Protein AF-A0A9E5GLR8-F1 (afdb_monomer_lite)

Foldseek 3Di:
DDPDPPPDDPLLVVLLVLCVVQPQRQQVDAEEAQDPVSQVVNVVSNVVNDPDDHDHYHYYYPVRVVCVVVVDDDDDLVRLLVVLLVLCVVQHPHDDPVVCVVCSSVLSVVLVVCVVVVHDPVVVLVVVLVVLVVVCPPDPDDDPVSVVVSVVSVSSVSSSVD

pLDDT: mean 87.36, std 9.44, range [42.91, 97.38]

Sequence (162 aa):
MESNEASVPFLRRVARDLTRQHQGQLHRLGIILPSRRAERSLRHAFSLEADGPVMSPGIWSIESVMMGFAGRRPVSPVEQLLALYHVHQTETDAEALEDFLKWGPTLLRDFGEIDRHGVDAQALYRELKEVETLAEWGLDLPTDLMQRRLNLWLKMPRLYQG

Structure (mmCIF, N/CA/C/O backbone):
data_AF-A0A9E5GLR8-F1
#
_entry.id   AF-A0A9E5GLR8-F1
#
loop_
_atom_site.group_PDB
_atom_site.id
_atom_site.type_symbol
_atom_site.label_atom_id
_atom_site.label_alt_id
_atom_site.label_comp_id
_atom_site.label_asym_id
_atom_site.label_entity_id
_atom_site.label_seq_id
_atom_site.pdbx_PDB_ins_code
_atom_site.Cartn_x
_atom_site.Cartn_y
_atom_site.Cartn_z
_atom_site.occupancy
_atom_site.B_iso_or_equiv
_atom_site.auth_seq_id
_atom_site.auth_comp_id
_atom_site.auth_asym_id
_atom_site.auth_atom_id
_atom_site.pdbx_PDB_model_num
ATOM 1 N N . MET A 1 1 ? -17.017 31.385 28.701 1.00 42.91 1 MET A N 1
ATOM 2 C CA . MET A 1 1 ? -16.299 30.177 29.170 1.00 42.91 1 MET A CA 1
ATOM 3 C C . MET A 1 1 ? -15.877 29.369 27.943 1.00 42.91 1 MET A C 1
ATOM 5 O O . MET A 1 1 ? -16.206 28.200 27.812 1.00 42.91 1 MET A O 1
ATOM 9 N N . GLU A 1 2 ? -15.200 30.038 27.008 1.00 45.28 2 GLU A N 1
ATOM 10 C CA . GLU A 1 2 ? -14.737 29.477 25.737 1.00 45.28 2 GLU A CA 1
ATOM 11 C C . GLU A 1 2 ? -13.249 29.188 25.894 1.00 45.28 2 GLU A C 1
ATOM 13 O O . GLU A 1 2 ? -12.396 30.013 25.579 1.00 45.28 2 GLU A O 1
ATOM 18 N N . SER A 1 3 ? -12.934 28.045 26.490 1.00 46.03 3 SER A N 1
ATOM 19 C CA . SER A 1 3 ? -11.549 27.653 26.722 1.00 46.03 3 SER A CA 1
ATOM 20 C C . SER A 1 3 ? -11.249 26.376 25.943 1.00 46.03 3 SER A C 1
ATOM 22 O O . SER A 1 3 ? -11.613 25.281 26.359 1.00 46.03 3 SER A O 1
ATOM 24 N N . ASN A 1 4 ? -10.507 26.546 24.845 1.00 55.84 4 ASN A N 1
ATOM 25 C CA . ASN A 1 4 ? -9.566 25.571 24.286 1.00 55.84 4 ASN A CA 1
ATOM 26 C C . ASN A 1 4 ? -10.102 24.368 23.472 1.00 55.84 4 ASN A C 1
ATOM 28 O O . ASN A 1 4 ? -9.601 23.251 23.604 1.00 55.84 4 ASN A O 1
ATOM 32 N N . GLU A 1 5 ? -11.058 24.571 22.563 1.00 57.94 5 GLU A N 1
ATOM 33 C CA . GLU A 1 5 ? -11.484 23.504 21.634 1.00 57.94 5 GLU A CA 1
ATOM 34 C C . GLU A 1 5 ? -10.466 23.247 20.495 1.00 57.94 5 GLU A C 1
ATOM 36 O O . GLU A 1 5 ? -10.328 22.121 20.009 1.00 57.94 5 GLU A O 1
ATOM 41 N N . ALA A 1 6 ? -9.664 24.258 20.134 1.00 61.72 6 ALA A N 1
ATOM 42 C CA . ALA A 1 6 ? -8.660 24.184 19.065 1.00 61.72 6 ALA A CA 1
ATOM 43 C C . ALA A 1 6 ? -7.438 23.292 19.389 1.00 61.72 6 ALA A C 1
ATOM 45 O O . ALA A 1 6 ? -6.757 22.838 18.472 1.00 61.72 6 ALA A O 1
ATOM 46 N N . SER A 1 7 ? -7.164 22.998 20.668 1.00 82.38 7 SER A N 1
ATOM 47 C CA . SER A 1 7 ? -6.016 22.173 21.093 1.00 82.38 7 SER A CA 1
ATOM 48 C C . SER A 1 7 ? -6.320 20.670 21.165 1.00 82.38 7 SER A C 1
ATOM 50 O O . SER A 1 7 ? -5.399 19.853 21.218 1.00 82.38 7 SER A O 1
ATOM 52 N N . VAL A 1 8 ? -7.595 20.270 21.150 1.00 84.75 8 VAL A N 1
ATOM 53 C CA . VAL A 1 8 ? -7.977 18.854 21.252 1.00 84.75 8 VAL A CA 1
ATOM 54 C C . VAL A 1 8 ? -7.736 18.157 19.907 1.00 84.75 8 VAL A C 1
ATOM 56 O O . VAL A 1 8 ? -8.298 18.604 18.909 1.00 84.75 8 VAL A O 1
ATOM 59 N N . PRO A 1 9 ? -6.969 17.050 19.831 1.00 93.06 9 PRO A N 1
ATOM 60 C CA . PRO A 1 9 ? -6.750 16.326 18.577 1.00 93.06 9 PRO A CA 1
ATOM 61 C C . PRO A 1 9 ? -8.061 15.896 17.907 1.00 93.06 9 PRO A C 1
ATOM 63 O O . PRO A 1 9 ? -8.994 15.471 18.587 1.00 93.06 9 PRO A O 1
ATOM 66 N N . PHE A 1 10 ? -8.118 15.935 16.570 1.00 94.19 10 PHE A N 1
ATOM 67 C CA . PHE A 1 10 ? -9.330 15.627 15.795 1.00 94.19 10 PHE A CA 1
ATOM 68 C C . PHE A 1 10 ? -9.997 14.306 16.207 1.00 94.19 10 PHE A C 1
ATOM 70 O O . PHE A 1 10 ? -11.178 14.295 16.538 1.00 94.19 10 PHE A O 1
ATOM 77 N N . LEU A 1 11 ? -9.234 13.209 16.274 1.00 95.50 11 LEU A N 1
ATOM 78 C CA . LEU A 1 11 ? -9.777 11.893 16.637 1.00 95.50 11 LEU A CA 1
ATOM 79 C C . LEU A 1 11 ? -10.313 11.837 18.073 1.00 95.50 11 LEU A C 1
ATOM 81 O O . LEU A 1 11 ? -11.195 11.035 18.360 1.00 95.50 11 LEU A O 1
ATOM 85 N N . ARG A 1 12 ? -9.829 12.706 18.967 1.00 95.12 12 ARG A N 1
ATOM 86 C CA . ARG A 1 12 ? -10.380 12.840 20.318 1.00 95.12 12 ARG A CA 1
ATOM 87 C C . ARG A 1 12 ? -11.716 13.573 20.322 1.00 95.12 12 ARG A C 1
ATOM 89 O O . ARG A 1 12 ? -12.614 13.152 21.041 1.00 95.12 12 ARG A O 1
ATOM 96 N N . ARG A 1 13 ? -11.875 14.596 19.477 1.00 95.56 13 ARG A N 1
ATOM 97 C CA . ARG A 1 13 ? -13.179 15.249 19.269 1.00 95.56 13 ARG A CA 1
ATOM 98 C C . ARG A 1 13 ? -14.197 14.266 18.687 1.00 95.56 13 ARG A C 1
ATOM 100 O O . ARG A 1 13 ? -15.262 14.101 19.261 1.00 95.56 13 ARG A O 1
ATOM 107 N N . VAL A 1 14 ? -13.812 13.512 17.653 1.00 94.88 14 VAL A N 1
ATOM 108 C CA . VAL A 1 14 ? -14.663 12.462 17.062 1.00 94.88 14 VAL A CA 1
ATOM 109 C C . VAL A 1 14 ? -15.076 11.416 18.101 1.00 94.88 14 VAL A C 1
ATOM 111 O O . VAL A 1 14 ? -16.252 11.075 18.187 1.00 94.88 14 VAL A O 1
ATOM 114 N N . ALA A 1 15 ? -14.137 10.920 18.915 1.00 94.56 15 ALA A N 1
ATOM 115 C CA . ALA A 1 15 ? -14.458 9.958 19.967 1.00 94.56 15 ALA A CA 1
ATOM 116 C C . ALA A 1 15 ? -15.453 10.531 20.988 1.00 94.56 15 ALA A C 1
ATOM 118 O O . ALA A 1 15 ? -16.430 9.865 21.318 1.00 94.56 15 ALA A O 1
ATOM 119 N N . ARG A 1 16 ? -15.244 11.773 21.443 1.00 93.69 16 ARG A N 1
ATOM 120 C CA . ARG A 1 16 ? -16.155 12.468 22.364 1.00 93.69 16 ARG A CA 1
ATOM 121 C C . ARG A 1 16 ? -17.564 12.586 21.791 1.00 93.69 16 ARG A C 1
ATOM 123 O O . ARG A 1 16 ? -18.530 12.264 22.482 1.00 93.69 16 ARG A O 1
ATOM 130 N N . ASP A 1 17 ? -17.675 13.037 20.547 1.00 94.19 17 ASP A N 1
ATOM 131 C CA . ASP A 1 17 ? -18.965 13.249 19.893 1.00 94.19 17 ASP A CA 1
ATOM 132 C C . ASP A 1 17 ? -19.715 11.925 19.723 1.00 94.19 17 ASP A C 1
ATOM 134 O O . ASP A 1 17 ? -20.887 11.830 20.086 1.00 94.19 17 ASP A O 1
ATOM 138 N N . LEU A 1 18 ? -19.024 10.868 19.286 1.00 93.81 18 LEU A N 1
ATOM 139 C CA . LEU A 1 18 ? -19.617 9.538 19.135 1.00 93.81 18 LEU A CA 1
ATOM 140 C C . LEU A 1 18 ? -20.017 8.916 20.479 1.00 93.81 18 LEU A C 1
ATOM 142 O O . LEU A 1 18 ? -21.090 8.322 20.573 1.00 93.81 18 LEU A O 1
ATOM 146 N N . THR A 1 19 ? -19.213 9.079 21.535 1.00 91.31 19 THR A N 1
ATOM 147 C CA . THR A 1 19 ? -19.570 8.611 22.886 1.00 91.31 19 THR A CA 1
ATOM 148 C C . THR A 1 19 ? -20.830 9.308 23.403 1.00 91.31 19 THR A C 1
ATOM 150 O O . THR A 1 19 ? -21.690 8.659 23.998 1.00 91.31 19 THR A O 1
ATOM 153 N N . ARG A 1 20 ? -20.981 10.613 23.140 1.00 90.75 20 ARG A N 1
ATOM 154 C CA . ARG A 1 20 ? -22.172 11.385 23.527 1.00 90.75 20 ARG A CA 1
ATOM 155 C C . ARG A 1 20 ? -23.408 11.022 22.707 1.00 90.75 20 ARG A C 1
ATOM 157 O O . ARG A 1 20 ? -24.491 10.935 23.274 1.00 90.75 20 ARG A O 1
ATOM 164 N N . GLN A 1 21 ? -23.261 10.809 21.402 1.00 92.06 21 GLN A N 1
ATOM 165 C CA . GLN A 1 21 ? -24.376 10.466 20.511 1.00 92.06 21 GLN A CA 1
ATOM 166 C C . GLN A 1 21 ? -24.869 9.025 20.707 1.00 92.06 21 GLN A C 1
ATOM 168 O O . GLN A 1 21 ? -26.059 8.758 20.563 1.00 92.06 21 GLN A O 1
ATOM 173 N N . HIS A 1 22 ? -23.973 8.098 21.059 1.00 88.75 22 HIS A N 1
ATOM 174 C CA . HIS A 1 22 ? -24.258 6.661 21.133 1.00 88.75 22 HIS A CA 1
ATOM 175 C C . HIS A 1 22 ? -24.043 6.083 22.539 1.00 88.75 22 HIS A C 1
ATOM 177 O O . HIS A 1 22 ? -23.487 4.990 22.692 1.00 88.75 22 HIS A O 1
ATOM 183 N N . GLN A 1 23 ? -24.486 6.804 23.574 1.00 82.44 23 GLN A N 1
ATOM 184 C CA . GLN A 1 23 ? -24.366 6.390 24.978 1.00 82.44 23 GLN A CA 1
ATOM 185 C C . GLN A 1 23 ? -24.841 4.940 25.187 1.00 82.44 23 GLN A C 1
ATOM 187 O O . GLN A 1 23 ? -25.974 4.579 24.872 1.00 82.44 23 GLN A O 1
ATOM 192 N N . GLY A 1 24 ? -23.945 4.082 25.686 1.00 81.38 24 GLY A N 1
ATOM 193 C CA . GLY A 1 24 ? -24.214 2.656 25.925 1.00 81.38 24 GLY A CA 1
ATOM 194 C C . GLY A 1 24 ? -24.301 1.767 24.671 1.00 81.38 24 GLY A C 1
ATOM 195 O O . GLY A 1 24 ? -24.418 0.549 24.797 1.00 81.38 24 GLY A O 1
ATOM 196 N N . GLN A 1 25 ? -24.205 2.328 23.461 1.00 89.75 25 GLN A N 1
ATOM 197 C CA . GLN A 1 25 ? -24.379 1.607 22.190 1.00 89.75 25 GLN A CA 1
ATOM 198 C C . GLN A 1 25 ? -23.186 1.730 21.232 1.00 89.75 25 GLN A C 1
ATOM 200 O O . GLN A 1 25 ? -23.299 1.360 20.065 1.00 89.75 25 GLN A O 1
ATOM 205 N N . LEU A 1 26 ? -22.024 2.182 21.715 1.00 91.44 26 LEU A N 1
ATOM 206 C CA . LEU A 1 26 ? -20.796 2.296 20.916 1.00 91.44 26 LEU A CA 1
ATOM 207 C C . LEU A 1 26 ? -20.430 1.002 20.168 1.00 91.44 26 LEU A C 1
ATOM 209 O O . LEU A 1 26 ? -20.015 1.061 19.017 1.00 91.44 26 LEU A O 1
ATOM 213 N N . HIS A 1 27 ? -20.668 -0.165 20.768 1.00 92.12 27 HIS A N 1
ATOM 214 C CA . HIS A 1 27 ? -20.436 -1.479 20.154 1.00 92.12 27 HIS A CA 1
ATOM 215 C C . HIS A 1 27 ? -21.215 -1.738 18.852 1.00 92.12 27 HIS A C 1
ATOM 217 O O . HIS A 1 27 ? -20.888 -2.673 18.126 1.00 92.12 27 HIS A O 1
ATOM 223 N N . ARG A 1 28 ? -22.249 -0.940 18.549 1.00 93.56 28 ARG A N 1
ATOM 224 C CA . ARG A 1 28 ? -23.026 -1.036 17.302 1.00 93.56 28 ARG A CA 1
ATOM 225 C C . ARG A 1 28 ? -22.405 -0.257 16.145 1.00 93.56 28 ARG A C 1
ATOM 227 O O . ARG A 1 28 ? -22.909 -0.335 15.029 1.00 93.56 28 ARG A O 1
ATOM 234 N N . LEU A 1 29 ? -21.341 0.504 16.398 1.00 95.06 29 LEU A N 1
ATOM 235 C CA . LEU A 1 29 ? -20.654 1.283 15.378 1.00 95.06 29 LEU A CA 1
ATOM 236 C C . LEU A 1 29 ? -19.502 0.484 14.768 1.00 95.06 29 LEU A C 1
ATOM 238 O O . LEU A 1 29 ? -18.712 -0.139 15.480 1.00 95.06 29 LEU A O 1
ATOM 242 N N . GLY A 1 30 ? -19.386 0.575 13.445 1.00 95.62 30 GLY A N 1
ATOM 243 C CA . GLY A 1 30 ? -18.206 0.170 12.693 1.00 95.62 30 GLY A CA 1
ATOM 244 C C . GLY A 1 30 ? -17.515 1.398 12.109 1.00 95.62 30 GLY A C 1
ATOM 245 O O . GLY A 1 30 ? -18.145 2.187 11.411 1.00 95.62 30 GLY A O 1
ATOM 246 N N . ILE A 1 31 ? -16.229 1.570 12.401 1.00 96.81 31 ILE A N 1
ATOM 247 C CA . ILE A 1 31 ? -15.434 2.727 11.985 1.00 96.81 31 ILE A CA 1
ATOM 248 C C . ILE A 1 31 ? -14.238 2.233 11.175 1.00 96.81 31 ILE A C 1
ATOM 250 O O . ILE A 1 31 ? -13.427 1.443 11.660 1.00 96.81 31 ILE A O 1
ATOM 254 N N . ILE A 1 32 ? -14.108 2.731 9.947 1.00 97.38 32 ILE A N 1
ATOM 255 C CA . ILE A 1 32 ? -12.984 2.425 9.059 1.00 97.38 32 ILE A CA 1
ATOM 256 C C . ILE A 1 32 ? -12.091 3.659 8.950 1.00 97.38 32 ILE A C 1
ATOM 258 O O . ILE A 1 32 ? -12.571 4.772 8.741 1.00 97.38 32 ILE A O 1
ATOM 262 N N . LEU A 1 33 ? -10.783 3.464 9.106 1.00 97.00 33 LEU A N 1
ATOM 263 C CA . LEU A 1 33 ? -9.780 4.527 9.104 1.00 97.00 33 LEU A CA 1
ATOM 264 C C . LEU A 1 33 ? -8.688 4.268 8.060 1.00 97.00 33 LEU A C 1
ATOM 266 O O . LEU A 1 33 ? -8.399 3.118 7.736 1.00 97.00 33 LEU A O 1
ATOM 270 N N . PRO A 1 34 ? -8.002 5.312 7.568 1.00 94.88 34 PRO A N 1
ATOM 271 C CA . PRO A 1 34 ? -7.015 5.159 6.498 1.00 94.88 34 PRO A CA 1
ATOM 272 C C . PRO A 1 34 ? -5.750 4.399 6.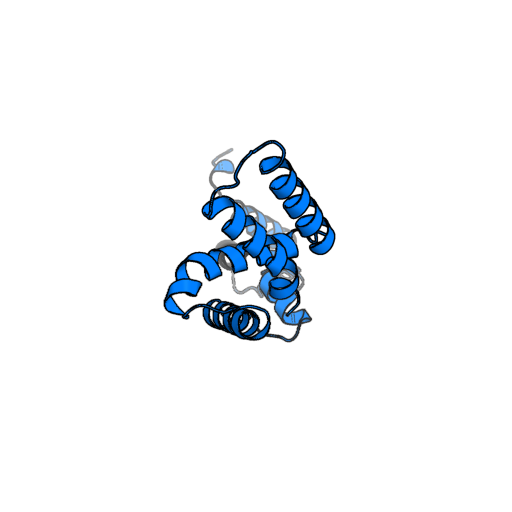926 1.00 94.88 34 PRO A C 1
ATOM 274 O O . PRO A 1 34 ? -5.006 3.922 6.079 1.00 94.88 34 PRO A O 1
ATOM 277 N N . SER A 1 35 ? -5.464 4.280 8.229 1.00 95.19 35 SER A N 1
ATOM 278 C CA . SER A 1 35 ? -4.251 3.607 8.708 1.00 95.19 35 SER A CA 1
ATOM 279 C C . SER A 1 35 ? -4.419 2.952 10.077 1.00 95.19 35 SER A C 1
ATOM 281 O O . SER A 1 35 ? -5.223 3.387 10.904 1.00 95.19 35 SER A O 1
ATOM 283 N N . ARG A 1 36 ? -3.559 1.967 10.371 1.00 93.56 36 ARG A N 1
ATOM 284 C CA . ARG A 1 36 ? -3.458 1.342 11.705 1.00 93.56 36 ARG A CA 1
ATOM 285 C C . ARG A 1 36 ? -3.023 2.331 12.794 1.00 93.56 36 ARG A C 1
ATOM 287 O O . ARG A 1 36 ? -3.286 2.130 13.978 1.00 93.56 36 ARG A O 1
ATOM 294 N N . ARG A 1 37 ? -2.316 3.410 12.426 1.00 95.25 37 ARG A N 1
ATOM 295 C CA . ARG A 1 37 ? -1.946 4.478 13.371 1.00 95.25 37 ARG A CA 1
ATOM 296 C C . ARG A 1 37 ? -3.177 5.285 13.776 1.00 95.25 37 ARG A C 1
ATOM 298 O O . ARG A 1 37 ? -3.355 5.529 14.966 1.00 95.25 37 ARG A O 1
ATOM 305 N N . ALA A 1 38 ? -4.021 5.654 12.812 1.00 96.19 38 ALA A N 1
ATOM 306 C CA . ALA A 1 38 ? -5.281 6.334 13.090 1.00 96.19 38 ALA A CA 1
ATOM 307 C C . ALA A 1 38 ? -6.209 5.448 13.934 1.00 96.19 38 ALA A C 1
ATOM 309 O O . ALA A 1 38 ? -6.767 5.932 14.912 1.00 96.19 38 ALA A O 1
ATOM 310 N N . GLU A 1 39 ? -6.293 4.149 13.627 1.00 96.38 39 GLU A N 1
ATOM 311 C CA . GLU A 1 39 ? -7.028 3.176 14.447 1.00 96.38 39 GLU A CA 1
ATOM 312 C C . GLU A 1 39 ? -6.568 3.190 15.907 1.00 96.38 39 GLU A C 1
ATOM 314 O O . GLU A 1 39 ? -7.382 3.414 16.803 1.00 96.38 39 GLU A O 1
ATOM 319 N N . ARG A 1 40 ? -5.266 3.002 16.164 1.00 95.25 40 ARG A N 1
ATOM 320 C CA . ARG A 1 40 ? -4.722 3.030 17.533 1.00 95.25 40 ARG A CA 1
ATOM 321 C C . ARG A 1 40 ? -5.004 4.358 18.230 1.00 95.25 40 ARG A C 1
ATOM 323 O O . ARG A 1 40 ? -5.378 4.368 19.399 1.00 95.25 40 ARG A O 1
ATOM 330 N N . SER A 1 41 ? -4.859 5.466 17.504 1.00 96.06 41 SER A N 1
ATOM 331 C CA . SER A 1 41 ? -5.143 6.797 18.033 1.00 96.06 41 SER A CA 1
ATOM 332 C C . SER A 1 41 ? -6.618 6.971 18.403 1.00 96.06 41 SER A C 1
ATOM 334 O O . SER A 1 41 ? -6.901 7.577 19.433 1.00 96.06 41 SER A O 1
ATOM 336 N N . LEU A 1 42 ? -7.553 6.449 17.602 1.00 96.12 42 LEU A N 1
ATOM 337 C CA . LEU A 1 42 ? -8.985 6.550 17.885 1.00 96.12 42 LEU A CA 1
ATOM 338 C C . LEU A 1 42 ? -9.403 5.615 19.029 1.00 96.12 42 LEU A C 1
ATOM 340 O O . LEU A 1 42 ? -10.158 6.026 19.904 1.00 96.12 42 LEU A O 1
ATOM 344 N N . ARG A 1 43 ? -8.864 4.389 19.083 1.00 94.44 43 ARG A N 1
ATOM 345 C CA . ARG A 1 43 ? -9.058 3.472 20.222 1.00 94.44 43 ARG A CA 1
ATOM 346 C C . ARG A 1 43 ? -8.623 4.118 21.535 1.00 94.44 43 ARG A C 1
ATOM 348 O O . ARG A 1 43 ? -9.363 4.087 22.514 1.00 94.44 43 ARG A O 1
ATOM 355 N N . HIS A 1 44 ? -7.446 4.742 21.535 1.00 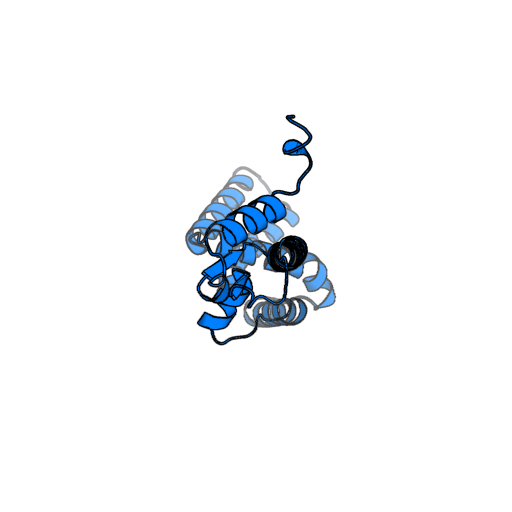94.06 44 HIS A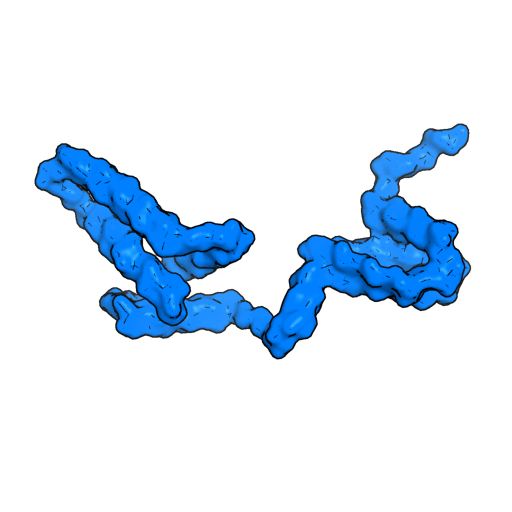 N 1
ATOM 356 C CA . HIS A 1 44 ? -6.960 5.476 22.696 1.00 94.06 44 HIS A CA 1
ATOM 357 C C . HIS A 1 44 ? -7.867 6.668 23.029 1.00 94.06 44 HIS A C 1
ATOM 359 O O . HIS A 1 44 ? -8.223 6.857 24.187 1.00 94.06 44 HIS A O 1
ATOM 365 N N . ALA A 1 45 ? -8.317 7.427 22.030 1.00 94.88 45 ALA A N 1
ATOM 366 C CA . ALA A 1 45 ? -9.249 8.528 22.245 1.00 94.88 45 ALA A CA 1
ATOM 367 C C . ALA A 1 45 ? -10.566 8.084 22.907 1.00 94.88 45 ALA A C 1
ATOM 369 O O . ALA A 1 45 ? -10.985 8.714 23.871 1.00 94.88 45 ALA A O 1
ATOM 370 N N . PHE A 1 46 ? -11.176 6.975 22.472 1.00 93.12 46 PHE A N 1
ATOM 371 C CA . PHE A 1 46 ? -12.362 6.423 23.139 1.00 93.12 46 PHE A CA 1
ATOM 372 C C . PHE A 1 46 ? -12.093 6.037 24.596 1.00 93.12 46 PHE A C 1
ATOM 374 O O . PHE A 1 46 ? -12.942 6.278 25.446 1.00 93.12 46 PHE A O 1
ATOM 381 N N . SER A 1 47 ? -10.908 5.494 24.901 1.00 90.69 47 SER A N 1
ATOM 382 C CA . SER A 1 47 ? -10.537 5.150 26.282 1.00 90.69 47 SER A CA 1
ATOM 383 C C . SER A 1 47 ? -10.440 6.366 27.210 1.00 90.69 47 SER A C 1
ATOM 385 O O . SER A 1 47 ? -10.662 6.231 28.406 1.00 90.69 47 SER A O 1
ATOM 387 N N . LEU A 1 48 ? -10.137 7.550 26.665 1.00 90.75 48 LEU A N 1
ATOM 388 C CA . LEU A 1 48 ? -10.032 8.799 27.426 1.00 90.75 48 LEU A CA 1
ATOM 389 C C . LEU A 1 48 ? -11.381 9.498 27.634 1.00 90.75 48 LEU A C 1
ATOM 391 O O . LEU A 1 48 ? -11.475 10.372 28.489 1.00 90.75 48 LEU A O 1
ATOM 395 N N . GLU A 1 49 ? -12.388 9.175 26.821 1.00 88.94 49 GLU A N 1
ATOM 396 C CA . GLU A 1 49 ? -13.714 9.809 26.858 1.00 88.94 49 GLU A CA 1
ATOM 397 C C . GLU A 1 49 ? -14.787 8.882 27.461 1.00 88.94 49 GLU A C 1
ATOM 399 O O . GLU A 1 49 ? -15.953 9.259 27.527 1.00 88.94 49 GLU A O 1
ATOM 404 N N . ALA A 1 50 ? -14.424 7.664 27.872 1.00 83.31 50 ALA A N 1
ATOM 405 C CA . ALA A 1 50 ? -15.335 6.729 28.521 1.00 83.31 50 ALA A CA 1
ATOM 406 C C . ALA A 1 50 ? -15.389 6.977 30.038 1.00 83.31 50 ALA A C 1
ATOM 408 O O . ALA A 1 50 ? -14.376 6.855 30.721 1.00 83.31 50 ALA A O 1
ATOM 409 N N . ASP A 1 51 ? -16.584 7.230 30.578 1.00 80.50 51 ASP A N 1
ATOM 410 C CA . ASP A 1 51 ? -16.816 7.441 32.021 1.00 80.50 51 ASP A CA 1
ATOM 411 C C . ASP A 1 51 ? -16.924 6.126 32.830 1.00 80.50 51 ASP A C 1
ATOM 413 O O . ASP A 1 51 ? -17.335 6.112 33.990 1.00 80.50 51 ASP A O 1
ATOM 417 N N . GLY A 1 52 ? -16.581 4.988 32.223 1.00 82.12 52 GLY A N 1
ATOM 418 C CA . GLY A 1 52 ? -16.667 3.669 32.84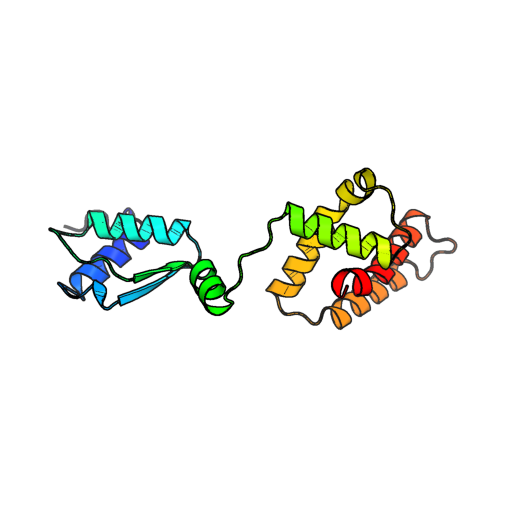2 1.00 82.12 52 GLY A CA 1
ATOM 419 C C . GLY A 1 52 ? -16.462 2.529 31.841 1.00 82.12 52 GLY A C 1
ATOM 420 O O . GLY A 1 52 ? -16.114 2.773 30.681 1.00 82.12 52 GLY A O 1
ATOM 421 N N . PRO A 1 53 ? -16.673 1.268 32.261 1.00 82.19 53 PRO A N 1
ATOM 422 C CA . PRO A 1 53 ? -16.569 0.116 31.374 1.00 82.19 53 PRO A CA 1
ATOM 423 C C . PRO A 1 53 ? -17.575 0.234 30.223 1.00 82.19 53 PRO A C 1
ATOM 425 O O . PRO A 1 53 ? -18.786 0.196 30.435 1.00 82.19 53 PRO A O 1
ATOM 428 N N . VAL A 1 54 ? -17.076 0.363 28.995 1.00 83.69 54 VAL A N 1
ATOM 429 C CA . VAL A 1 54 ? -17.902 0.438 27.787 1.00 83.69 54 VAL A CA 1
ATOM 430 C C . VAL A 1 54 ? -17.389 -0.534 26.736 1.00 83.69 54 VAL A C 1
ATOM 432 O O . VAL A 1 54 ? -16.182 -0.720 26.568 1.00 83.69 54 VAL A O 1
ATOM 435 N N . MET A 1 55 ? -18.310 -1.157 26.003 1.00 88.06 55 MET A N 1
ATOM 436 C CA . MET A 1 55 ? -17.945 -1.950 24.835 1.00 88.06 55 MET A CA 1
ATOM 437 C C . MET A 1 55 ? -17.549 -1.015 23.687 1.00 88.06 55 MET A C 1
ATOM 439 O O . MET A 1 55 ? -18.363 -0.226 23.203 1.00 88.06 55 MET A O 1
ATOM 443 N N . SER A 1 56 ? -16.278 -1.101 23.292 1.00 89.38 56 SER A N 1
ATOM 444 C CA . SER A 1 56 ? -15.673 -0.299 22.223 1.00 89.38 56 SER A CA 1
ATOM 445 C C . SER A 1 56 ? -16.364 -0.556 20.874 1.00 89.38 56 SER A C 1
ATOM 447 O O . SER A 1 56 ? -16.802 -1.685 20.633 1.00 89.38 56 SER A O 1
ATOM 449 N N . PRO A 1 57 ? -16.451 0.447 19.980 1.00 94.38 57 PRO A N 1
ATOM 450 C CA . PRO A 1 57 ? -16.887 0.207 18.611 1.00 94.38 57 PRO A CA 1
ATOM 451 C C . PRO A 1 57 ? -15.928 -0.736 17.874 1.00 94.38 57 PRO A C 1
ATOM 453 O O . PRO A 1 57 ? -14.752 -0.883 18.228 1.00 94.38 57 PRO A O 1
ATOM 456 N N . GLY A 1 58 ? -16.416 -1.336 16.793 1.00 95.56 58 GLY A N 1
ATOM 457 C CA . GLY A 1 58 ? -15.549 -1.981 15.820 1.00 95.56 58 GLY A CA 1
ATOM 458 C C . GLY A 1 58 ? -14.725 -0.919 15.096 1.00 95.56 58 GLY A C 1
ATOM 459 O O . GLY A 1 58 ? -15.289 -0.014 14.489 1.00 95.56 58 GLY A O 1
ATOM 460 N N . ILE A 1 59 ? -13.396 -0.988 15.183 1.00 96.56 59 ILE A N 1
ATOM 461 C CA . ILE A 1 59 ? -12.498 -0.038 14.514 1.00 96.56 59 ILE A CA 1
ATOM 462 C C . ILE A 1 59 ? -11.490 -0.831 13.696 1.00 96.56 59 ILE A C 1
ATOM 464 O O . ILE A 1 59 ? -10.845 -1.733 14.226 1.00 96.56 59 ILE A O 1
ATOM 468 N N . TRP A 1 60 ? -11.338 -0.477 12.426 1.00 96.94 60 TRP A N 1
ATOM 469 C CA . TRP A 1 60 ? -10.444 -1.163 11.500 1.00 96.94 60 TRP A CA 1
ATOM 470 C C . TRP A 1 60 ? -9.707 -0.163 10.619 1.00 96.94 60 TRP A C 1
ATOM 472 O O . TRP A 1 60 ? -10.236 0.895 10.273 1.00 96.94 60 TRP A O 1
ATOM 482 N N . SER A 1 61 ? -8.486 -0.498 10.208 1.00 95.88 61 SER A N 1
ATOM 483 C CA . SER A 1 61 ? -7.869 0.182 9.072 1.00 95.88 61 SER A CA 1
ATOM 484 C C . SER A 1 61 ? -8.471 -0.323 7.758 1.00 95.88 61 SER A C 1
ATOM 486 O O . SER A 1 61 ? -8.840 -1.495 7.657 1.00 95.88 61 SER A O 1
ATOM 488 N N . ILE A 1 62 ? -8.503 0.522 6.726 1.00 93.81 62 ILE A N 1
ATOM 489 C CA . ILE A 1 62 ? -8.909 0.120 5.373 1.00 93.81 62 ILE A CA 1
ATOM 490 C C . ILE A 1 62 ? -8.100 -1.089 4.887 1.00 93.81 62 ILE A C 1
ATOM 492 O O . ILE A 1 62 ? -8.659 -2.043 4.366 1.00 93.81 62 ILE A O 1
ATOM 496 N N . GLU A 1 63 ? -6.798 -1.103 5.174 1.00 89.19 63 GLU A N 1
ATOM 497 C CA . GLU A 1 63 ? -5.903 -2.227 4.900 1.00 89.19 63 GLU A CA 1
ATOM 498 C C . GLU A 1 63 ? -6.406 -3.532 5.546 1.00 89.19 63 GLU A C 1
ATOM 500 O O . GLU A 1 63 ? -6.477 -4.562 4.884 1.00 89.19 63 GLU A O 1
ATOM 505 N N . SER A 1 64 ? -6.805 -3.499 6.825 1.00 91.38 64 SER A N 1
ATOM 506 C CA . SER A 1 64 ? -7.306 -4.689 7.528 1.00 91.38 64 SER A CA 1
ATOM 507 C C . SER A 1 64 ? -8.640 -5.193 6.983 1.00 91.38 64 SER A C 1
ATOM 509 O O . SER A 1 64 ? -8.841 -6.403 6.889 1.00 91.38 64 SER A O 1
ATOM 511 N N . VAL A 1 65 ? -9.511 -4.277 6.558 1.00 93.50 65 VAL A N 1
ATOM 512 C CA . VAL A 1 65 ? -10.781 -4.610 5.906 1.00 93.50 65 VAL A CA 1
ATOM 513 C C . VAL A 1 65 ? -10.522 -5.283 4.557 1.00 93.50 65 VAL A C 1
ATOM 515 O O . VAL A 1 65 ? -11.055 -6.360 4.298 1.00 93.50 65 VAL A O 1
ATOM 518 N N . MET A 1 66 ? -9.646 -4.705 3.731 1.00 90.25 66 MET A N 1
ATOM 519 C CA . MET A 1 66 ? -9.300 -5.259 2.418 1.00 90.25 66 MET A CA 1
ATOM 520 C C . MET A 1 66 ? -8.629 -6.631 2.529 1.00 90.25 66 MET A C 1
ATOM 522 O O . MET A 1 66 ? -8.991 -7.544 1.792 1.00 90.25 66 MET A O 1
ATOM 526 N N . MET A 1 67 ? -7.713 -6.821 3.486 1.00 89.25 67 MET A N 1
ATOM 527 C CA . MET A 1 67 ? -7.125 -8.140 3.761 1.00 89.25 67 MET A CA 1
ATOM 528 C C . MET A 1 67 ? -8.185 -9.168 4.176 1.00 89.25 67 MET A C 1
ATOM 530 O O . MET A 1 67 ? -8.129 -10.318 3.742 1.00 89.25 67 MET A O 1
ATOM 534 N N . GLY A 1 68 ? -9.159 -8.755 4.995 1.00 90.69 68 GLY A N 1
ATOM 535 C CA . GLY A 1 68 ? -10.280 -9.601 5.400 1.00 90.69 68 GLY A CA 1
ATOM 536 C C . GLY A 1 68 ? -11.115 -10.076 4.211 1.00 90.69 68 GLY A C 1
ATOM 537 O O . GLY A 1 68 ? -11.416 -11.263 4.120 1.00 90.69 68 GLY A O 1
ATOM 538 N N . PHE A 1 69 ? -11.424 -9.181 3.267 1.00 91.19 69 PHE A N 1
ATOM 539 C CA . PHE A 1 69 ? -12.142 -9.537 2.039 1.00 91.19 69 PHE A CA 1
ATOM 540 C C . PHE A 1 69 ? -11.316 -10.402 1.085 1.00 91.19 69 PHE A C 1
ATOM 542 O O . PHE A 1 69 ? -11.850 -11.331 0.484 1.00 91.19 69 PHE A O 1
ATOM 549 N N . ALA A 1 70 ? -10.019 -10.121 0.947 1.00 89.25 70 ALA A N 1
ATOM 550 C CA . ALA A 1 70 ? -9.145 -10.853 0.036 1.00 89.25 70 ALA A CA 1
ATOM 551 C C . ALA A 1 70 ? -8.860 -12.294 0.495 1.00 89.25 70 ALA A C 1
ATOM 553 O O . ALA A 1 70 ? -8.456 -13.126 -0.318 1.00 89.25 70 ALA A O 1
ATOM 554 N N . GLY A 1 71 ? -9.001 -12.589 1.794 1.00 89.19 71 GLY A N 1
ATOM 555 C CA . GLY A 1 71 ? -8.679 -13.902 2.368 1.00 89.19 71 GLY A CA 1
ATOM 556 C C . GLY A 1 71 ? -7.199 -14.286 2.236 1.00 89.19 71 GLY A C 1
ATOM 557 O O . GLY A 1 71 ? -6.841 -15.454 2.378 1.00 89.19 71 GLY A O 1
ATOM 558 N N . ARG A 1 72 ? -6.330 -13.315 1.936 1.00 83.06 72 ARG A N 1
ATOM 559 C CA . ARG A 1 72 ? -4.903 -13.506 1.655 1.00 83.06 72 ARG A CA 1
ATOM 560 C C . ARG A 1 72 ? -4.071 -12.549 2.491 1.00 83.06 72 ARG A C 1
ATOM 562 O O . ARG A 1 72 ? -4.495 -11.439 2.808 1.00 83.06 72 ARG A O 1
ATOM 569 N N . ARG A 1 73 ? -2.867 -12.995 2.847 1.00 82.44 73 ARG A N 1
ATOM 570 C CA . ARG A 1 73 ? -1.884 -12.146 3.521 1.00 82.44 73 ARG A CA 1
ATOM 571 C C . ARG A 1 73 ? -1.098 -11.340 2.487 1.00 82.44 73 ARG A C 1
ATOM 573 O O . ARG A 1 73 ? -0.818 -11.873 1.414 1.00 82.44 73 ARG A O 1
ATOM 580 N N . PRO A 1 74 ? -0.728 -10.091 2.808 1.00 83.88 74 PRO A N 1
ATOM 581 C CA . PRO A 1 74 ? 0.173 -9.323 1.969 1.00 83.88 74 PRO A CA 1
ATOM 582 C C . PRO A 1 74 ? 1.533 -10.019 1.909 1.00 83.88 74 PRO A C 1
ATOM 584 O O . PRO A 1 74 ? 2.030 -10.517 2.921 1.00 83.88 74 PRO A O 1
ATOM 587 N N . VAL A 1 75 ? 2.112 -10.040 0.713 1.00 90.38 75 VAL A N 1
ATOM 588 C CA . VAL A 1 75 ? 3.456 -10.563 0.456 1.00 90.38 75 VAL A CA 1
ATOM 589 C C . VAL A 1 75 ? 4.476 -9.575 1.020 1.00 90.38 75 VAL A C 1
ATOM 591 O O . VAL A 1 75 ? 4.303 -8.361 0.875 1.00 90.38 75 VAL A O 1
ATOM 594 N N . SER A 1 76 ? 5.526 -10.055 1.686 1.00 92.50 76 SER A N 1
ATOM 595 C CA . SER A 1 76 ? 6.550 -9.164 2.238 1.00 92.50 76 SER A CA 1
ATOM 596 C C . SER A 1 76 ? 7.334 -8.451 1.124 1.00 92.50 76 SER A C 1
ATOM 598 O O . SER A 1 76 ? 7.448 -8.980 0.019 1.00 92.50 76 SER A O 1
ATOM 600 N N . PRO A 1 77 ? 7.930 -7.273 1.387 1.00 91.81 77 PRO A N 1
ATOM 601 C CA . PRO A 1 77 ? 8.727 -6.570 0.379 1.00 91.81 77 PRO A CA 1
ATOM 602 C C . PRO A 1 77 ? 9.873 -7.413 -0.198 1.00 91.81 77 PRO A C 1
ATOM 604 O O . PRO A 1 77 ? 10.179 -7.307 -1.380 1.00 91.81 77 PRO A O 1
ATOM 607 N N . VAL A 1 78 ? 10.486 -8.272 0.624 1.00 94.38 78 VAL A N 1
ATOM 608 C CA . VAL A 1 78 ? 11.564 -9.172 0.187 1.00 94.38 78 VAL A CA 1
ATOM 609 C C . VAL A 1 78 ? 11.023 -10.244 -0.754 1.00 94.38 78 VAL A C 1
ATOM 611 O O . VAL A 1 78 ? 11.599 -10.469 -1.811 1.00 94.38 78 VAL A O 1
ATOM 614 N N . GLU A 1 79 ? 9.900 -10.873 -0.407 1.00 95.00 79 GLU A N 1
ATOM 615 C CA . GLU A 1 79 ? 9.258 -11.871 -1.270 1.00 95.00 79 GLU A CA 1
ATOM 616 C C . GLU A 1 79 ? 8.797 -11.261 -2.599 1.00 95.00 79 GLU A C 1
ATOM 618 O O . GLU A 1 79 ? 9.007 -11.872 -3.640 1.00 95.00 79 GLU A O 1
ATOM 623 N N . GLN A 1 80 ? 8.236 -10.046 -2.588 1.00 94.94 80 GLN A N 1
ATOM 624 C CA . GLN A 1 80 ? 7.861 -9.337 -3.818 1.00 94.94 80 GLN A CA 1
ATOM 625 C C . GLN A 1 80 ? 9.081 -9.074 -4.709 1.00 94.94 80 GLN A C 1
ATOM 627 O O . GLN A 1 80 ? 9.034 -9.302 -5.914 1.00 94.94 80 GLN A O 1
ATOM 632 N N . LEU A 1 81 ? 10.191 -8.629 -4.116 1.00 95.38 81 LEU A N 1
ATOM 633 C CA . LEU A 1 81 ? 11.418 -8.337 -4.851 1.00 95.38 81 LEU A CA 1
ATOM 634 C C . LEU A 1 81 ? 12.058 -9.604 -5.436 1.00 95.38 81 LEU A C 1
ATOM 636 O O . LEU A 1 81 ? 12.537 -9.582 -6.567 1.00 95.38 81 LEU A O 1
ATOM 640 N N . LEU A 1 82 ? 12.041 -10.711 -4.690 1.00 94.88 82 LEU A N 1
ATOM 641 C CA . LEU A 1 82 ? 12.517 -12.007 -5.177 1.00 94.88 82 LEU A CA 1
ATOM 642 C C . LEU A 1 82 ? 11.605 -12.583 -6.265 1.00 94.88 82 LEU A C 1
ATOM 644 O O . LEU A 1 82 ? 12.112 -13.167 -7.220 1.00 94.88 82 LEU A O 1
ATOM 648 N N . ALA A 1 83 ? 10.287 -12.394 -6.157 1.00 94.06 83 ALA A N 1
ATOM 649 C CA . ALA A 1 83 ? 9.349 -12.776 -7.209 1.00 94.06 83 ALA A CA 1
ATOM 650 C C . ALA A 1 83 ? 9.622 -11.982 -8.493 1.00 94.06 83 ALA A C 1
ATOM 652 O O . ALA A 1 83 ? 9.754 -12.571 -9.561 1.00 94.06 83 ALA A O 1
ATOM 653 N N . LEU A 1 84 ? 9.824 -10.667 -8.379 1.00 94.44 84 LEU A N 1
ATOM 654 C CA . LEU A 1 84 ? 10.188 -9.822 -9.514 1.00 94.44 84 LEU A CA 1
ATOM 655 C C . LEU A 1 84 ? 11.527 -10.239 -10.137 1.00 94.44 84 LEU A C 1
ATOM 657 O O . LEU A 1 84 ? 11.654 -10.276 -11.357 1.00 94.44 84 LEU A O 1
ATOM 661 N N . TYR A 1 85 ? 12.521 -10.595 -9.321 1.00 94.81 85 TYR A N 1
ATOM 662 C CA . TYR A 1 85 ? 13.787 -11.117 -9.830 1.00 94.81 85 TYR A CA 1
ATOM 663 C C . TYR A 1 85 ? 13.607 -12.453 -10.566 1.00 94.81 85 TYR A C 1
ATOM 665 O O . TYR A 1 85 ? 14.233 -12.678 -11.597 1.00 94.81 85 TYR A O 1
ATOM 673 N N . HIS A 1 86 ? 12.718 -13.327 -10.090 1.00 94.06 86 HIS A N 1
ATOM 674 C CA . HIS A 1 86 ? 12.399 -14.572 -10.786 1.00 94.06 86 HIS A CA 1
ATOM 675 C C . HIS A 1 86 ? 11.759 -14.324 -12.163 1.00 94.06 86 HIS A C 1
ATOM 677 O O . HIS A 1 86 ? 12.144 -14.955 -13.149 1.00 94.06 86 HIS A O 1
ATOM 683 N N . VAL A 1 87 ? 10.843 -13.357 -12.262 1.00 93.00 87 VAL A N 1
ATOM 684 C CA . VAL A 1 87 ? 10.288 -12.913 -13.553 1.00 93.00 87 VAL A CA 1
ATOM 685 C C . VAL A 1 87 ? 11.390 -12.320 -14.434 1.00 93.00 87 VAL A C 1
ATOM 687 O O . VAL A 1 87 ? 11.501 -12.642 -15.613 1.00 93.00 87 VAL A O 1
ATOM 690 N N . HIS A 1 88 ? 12.287 -11.518 -13.860 1.00 90.62 88 HIS A N 1
ATOM 691 C CA . HIS A 1 88 ? 13.423 -10.954 -14.587 1.00 90.62 88 HIS A CA 1
ATOM 692 C C . HIS A 1 88 ? 14.325 -12.038 -15.203 1.00 90.62 88 HIS A C 1
ATOM 694 O O . HIS A 1 88 ? 14.722 -11.903 -16.360 1.00 90.62 88 HIS A O 1
ATOM 700 N N . GLN A 1 89 ? 14.578 -13.133 -14.475 1.00 91.19 89 GLN A N 1
ATOM 701 C CA . GLN A 1 89 ? 15.345 -14.298 -14.942 1.00 91.19 89 GLN A CA 1
ATOM 702 C C . GLN A 1 89 ? 14.704 -15.060 -16.098 1.00 91.19 89 GLN A C 1
ATOM 704 O O . GLN A 1 89 ? 15.416 -15.691 -16.876 1.00 91.19 89 GLN A O 1
ATOM 709 N N . THR A 1 90 ? 13.378 -15.050 -16.183 1.00 87.94 90 THR A N 1
ATOM 710 C CA . THR A 1 90 ? 12.633 -15.837 -17.172 1.00 87.94 90 THR A CA 1
ATOM 711 C C . THR A 1 90 ? 12.303 -15.024 -18.420 1.00 87.94 90 THR A C 1
ATOM 713 O O . THR A 1 90 ? 12.369 -15.550 -19.528 1.00 87.94 90 THR A O 1
ATOM 716 N N . GLU A 1 91 ? 12.028 -13.730 -18.260 1.00 84.25 91 GLU A N 1
ATOM 717 C CA . GLU A 1 91 ? 11.542 -12.859 -19.334 1.00 84.25 91 GLU A CA 1
ATOM 718 C C . GLU A 1 91 ? 12.637 -12.020 -20.013 1.00 84.25 91 GLU A C 1
ATOM 720 O O . GLU A 1 91 ? 12.386 -11.373 -21.039 1.00 84.25 91 GLU A O 1
ATOM 725 N N . THR A 1 92 ? 13.853 -11.978 -19.454 1.00 79.06 92 THR A N 1
ATOM 726 C CA . THR A 1 92 ? 14.936 -11.107 -19.935 1.00 79.06 92 THR A CA 1
ATOM 727 C C . THR A 1 92 ? 16.325 -11.745 -19.803 1.00 79.06 92 THR A C 1
ATOM 729 O O . THR A 1 92 ? 16.491 -12.741 -19.106 1.00 79.06 92 THR A O 1
ATOM 732 N N . ASP A 1 93 ? 17.345 -11.136 -20.425 1.00 79.69 93 ASP A N 1
ATOM 733 C CA . ASP A 1 93 ? 18.758 -11.430 -20.134 1.00 79.69 93 ASP A CA 1
ATOM 734 C C . ASP A 1 93 ? 19.118 -10.917 -18.732 1.00 79.69 93 ASP A C 1
ATOM 736 O O . ASP A 1 93 ? 19.600 -9.792 -18.574 1.00 79.69 93 ASP A O 1
ATOM 740 N N . ALA A 1 94 ? 18.795 -11.711 -17.713 1.00 78.50 94 ALA A N 1
ATOM 741 C CA . ALA A 1 94 ? 18.939 -11.290 -16.331 1.00 78.50 94 ALA A CA 1
ATOM 742 C C . ALA A 1 94 ? 20.399 -11.149 -15.911 1.00 78.50 94 ALA A C 1
ATOM 744 O O . ALA A 1 94 ? 21.242 -12.018 -16.147 1.00 78.50 94 ALA A O 1
ATOM 745 N N . GLU A 1 95 ? 20.666 -10.051 -15.219 1.00 86.56 95 GLU A N 1
ATOM 746 C CA . GLU A 1 95 ? 21.914 -9.835 -14.505 1.00 86.56 95 GLU A CA 1
ATOM 747 C C . GLU A 1 95 ? 21.914 -10.544 -13.142 1.00 86.56 95 GLU A C 1
ATOM 749 O O . GLU A 1 95 ? 20.915 -11.126 -12.707 1.00 86.56 95 GLU A O 1
ATOM 754 N N . ALA A 1 96 ? 23.057 -10.505 -12.455 1.00 92.88 96 ALA A N 1
ATOM 755 C CA . ALA A 1 96 ? 23.166 -11.058 -11.115 1.00 92.88 96 ALA A CA 1
ATOM 756 C C . ALA A 1 96 ? 22.236 -10.323 -10.137 1.00 92.88 96 ALA A C 1
ATOM 758 O O . ALA A 1 96 ? 22.001 -9.121 -10.258 1.00 92.88 96 ALA A O 1
ATOM 759 N N . LEU A 1 97 ? 21.768 -11.032 -9.105 1.00 92.44 97 LEU A N 1
ATOM 760 C CA . LEU A 1 97 ? 20.875 -10.467 -8.090 1.00 92.44 97 LEU A CA 1
ATOM 761 C C . LEU A 1 97 ? 21.436 -9.170 -7.486 1.00 92.44 97 LEU A C 1
ATOM 763 O O . LEU A 1 97 ? 20.690 -8.222 -7.280 1.00 92.44 97 LEU A O 1
ATOM 767 N N . GLU A 1 98 ? 22.742 -9.106 -7.225 1.00 93.81 98 GLU A N 1
ATOM 768 C CA . GLU A 1 98 ? 23.399 -7.916 -6.667 1.00 93.81 98 GLU A CA 1
ATOM 769 C C . GLU A 1 98 ? 23.251 -6.671 -7.551 1.00 93.81 98 GLU A C 1
ATOM 771 O O . GLU A 1 98 ? 23.108 -5.562 -7.033 1.00 93.81 98 GLU A O 1
ATOM 776 N N . ASP A 1 99 ? 23.262 -6.848 -8.873 1.00 90.38 99 ASP A N 1
ATOM 777 C CA . ASP A 1 99 ? 23.057 -5.763 -9.827 1.00 90.38 99 ASP A CA 1
ATOM 778 C C . ASP A 1 99 ? 21.577 -5.392 -9.924 1.00 90.38 99 ASP A C 1
ATOM 780 O O . ASP A 1 99 ? 21.233 -4.215 -9.792 1.00 90.38 99 ASP A O 1
ATOM 784 N N . PHE A 1 100 ? 20.697 -6.395 -9.994 1.00 90.69 100 PHE A N 1
ATOM 785 C CA . PHE A 1 100 ? 19.249 -6.197 -9.989 1.00 90.69 100 PHE A CA 1
ATOM 786 C C . PHE A 1 100 ? 18.777 -5.416 -8.754 1.00 90.69 100 PHE A C 1
ATOM 788 O O . PHE A 1 100 ? 17.955 -4.504 -8.855 1.00 90.69 100 PHE A O 1
ATOM 795 N N . LEU A 1 101 ? 19.322 -5.714 -7.569 1.00 92.88 101 LEU A N 1
ATOM 796 C CA . LEU A 1 101 ? 18.956 -5.046 -6.314 1.00 92.88 101 LEU A CA 1
ATOM 797 C C . LEU A 1 101 ? 19.231 -3.531 -6.323 1.00 92.88 101 LEU A C 1
ATOM 799 O O . LEU A 1 101 ? 18.677 -2.818 -5.483 1.00 92.88 101 LEU A O 1
ATOM 803 N N . LYS A 1 102 ? 20.033 -3.018 -7.267 1.00 90.12 102 LYS A N 1
ATOM 804 C CA . LYS A 1 102 ? 20.304 -1.579 -7.418 1.00 90.12 102 LYS A CA 1
ATOM 805 C C . LYS A 1 102 ? 19.103 -0.805 -7.970 1.00 90.12 102 LYS A C 1
ATOM 807 O O . LYS A 1 102 ? 18.962 0.371 -7.643 1.00 90.12 102 LYS A O 1
ATOM 812 N N . TRP A 1 103 ? 18.241 -1.430 -8.777 1.00 89.31 103 TRP A N 1
ATOM 813 C CA . TRP A 1 103 ? 17.088 -0.759 -9.407 1.00 89.31 103 TRP A CA 1
ATOM 814 C C . TRP A 1 103 ? 15.753 -1.490 -9.232 1.00 89.31 103 TRP A C 1
ATOM 816 O O . TRP A 1 103 ? 14.707 -0.842 -9.268 1.00 89.31 103 TRP A O 1
ATOM 826 N N . GLY A 1 104 ? 15.756 -2.797 -8.965 1.00 92.25 104 GLY A N 1
ATOM 827 C CA . GLY A 1 104 ? 14.558 -3.610 -8.737 1.00 92.25 104 GLY A CA 1
ATOM 828 C C . GLY A 1 104 ? 13.592 -3.035 -7.688 1.00 92.25 104 GLY A C 1
ATOM 829 O O . GLY A 1 104 ? 12.390 -2.996 -7.947 1.00 92.25 104 GLY A O 1
ATOM 830 N N . PRO A 1 105 ? 14.062 -2.505 -6.537 1.00 94.44 105 PRO A N 1
ATOM 831 C CA . PRO A 1 105 ? 13.180 -1.856 -5.563 1.00 94.44 105 PRO A CA 1
ATOM 832 C C . PRO A 1 105 ? 12.464 -0.608 -6.097 1.00 94.44 105 PRO A C 1
ATOM 834 O O . PRO A 1 105 ? 11.343 -0.315 -5.679 1.00 94.44 105 PRO A O 1
ATOM 837 N N . THR A 1 106 ? 13.108 0.144 -6.993 1.00 91.38 106 THR A N 1
ATOM 838 C CA . THR A 1 106 ? 12.491 1.299 -7.659 1.00 91.38 106 THR A CA 1
ATOM 839 C C . THR A 1 106 ? 11.434 0.819 -8.641 1.00 91.38 106 THR A C 1
ATOM 841 O O . THR A 1 106 ? 10.303 1.286 -8.570 1.00 91.38 106 THR A O 1
ATOM 844 N N . LEU A 1 107 ? 11.751 -0.195 -9.452 1.00 91.25 107 LEU A N 1
ATOM 845 C CA . LEU A 1 107 ? 10.787 -0.780 -10.381 1.00 91.25 107 LEU A CA 1
ATOM 846 C C . LEU A 1 107 ? 9.526 -1.293 -9.665 1.00 91.25 107 LEU A C 1
ATOM 848 O O . LEU A 1 107 ? 8.406 -0.994 -10.069 1.00 91.25 107 LEU A O 1
ATOM 852 N N . LEU A 1 108 ? 9.703 -2.030 -8.566 1.00 93.69 108 LEU A N 1
ATOM 853 C CA . LEU A 1 108 ? 8.588 -2.564 -7.785 1.00 93.69 108 LEU A CA 1
ATOM 854 C C . LEU A 1 108 ? 7.694 -1.447 -7.214 1.00 93.69 108 LEU A C 1
ATOM 856 O O . LEU A 1 108 ? 6.477 -1.602 -7.121 1.00 93.69 108 LEU A O 1
ATOM 860 N N . ARG A 1 109 ? 8.285 -0.302 -6.845 1.00 93.19 109 ARG A N 1
ATOM 861 C CA . ARG A 1 109 ? 7.531 0.882 -6.413 1.00 93.19 109 ARG A CA 1
ATOM 862 C C . ARG A 1 109 ? 6.702 1.450 -7.558 1.00 93.19 109 ARG A C 1
ATOM 864 O O . ARG A 1 109 ? 5.532 1.738 -7.335 1.00 93.19 109 ARG A O 1
ATOM 871 N N . ASP A 1 110 ? 7.287 1.581 -8.744 1.00 90.81 110 ASP A N 1
ATOM 872 C CA . ASP A 1 110 ? 6.598 2.116 -9.919 1.00 90.81 110 ASP A CA 1
ATOM 873 C C . ASP A 1 110 ? 5.397 1.238 -10.299 1.00 90.81 110 ASP A C 1
ATOM 875 O O . ASP A 1 110 ? 4.310 1.759 -10.540 1.00 90.81 110 ASP A O 1
ATOM 879 N N . PHE A 1 111 ? 5.541 -0.090 -10.235 1.00 92.81 111 PHE A N 1
ATOM 880 C CA . PHE A 1 111 ? 4.417 -1.024 -10.395 1.00 92.81 111 PHE A CA 1
ATOM 881 C C . PHE A 1 111 ? 3.316 -0.781 -9.358 1.00 92.81 111 PHE A C 1
ATOM 883 O O . PHE A 1 111 ? 2.143 -0.665 -9.705 1.00 92.81 111 PHE A O 1
ATOM 890 N N . GLY A 1 112 ? 3.691 -0.602 -8.089 1.00 92.12 112 GLY A N 1
ATOM 891 C CA . GLY A 1 112 ? 2.737 -0.273 -7.033 1.00 92.12 112 GLY A CA 1
ATOM 892 C C . GLY A 1 112 ? 2.035 1.080 -7.221 1.00 92.12 112 GLY A C 1
ATOM 893 O O . GLY A 1 112 ? 0.904 1.244 -6.758 1.00 92.12 112 GLY A O 1
ATOM 894 N N . GLU A 1 113 ? 2.667 2.057 -7.877 1.00 91.75 113 GLU A N 1
ATOM 895 C CA . GLU A 1 113 ? 2.017 3.321 -8.244 1.00 91.75 113 GLU A CA 1
ATOM 896 C C . GLU A 1 113 ? 1.012 3.126 -9.382 1.00 91.75 113 GLU A C 1
ATOM 898 O O . GLU A 1 113 ? -0.098 3.650 -9.293 1.00 91.75 113 GLU A O 1
ATOM 903 N N . ILE A 1 114 ? 1.361 2.345 -10.406 1.00 91.62 114 ILE A N 1
ATOM 904 C CA . ILE A 1 114 ? 0.463 1.992 -11.517 1.00 91.62 114 ILE A CA 1
ATOM 905 C C . ILE A 1 114 ? -0.812 1.339 -10.968 1.00 91.62 114 ILE A C 1
ATOM 907 O O . ILE A 1 114 ? -1.919 1.820 -11.228 1.00 91.62 114 ILE A O 1
ATOM 911 N N . ASP A 1 115 ? -0.650 0.320 -10.122 1.00 90.75 115 ASP A N 1
ATOM 912 C CA . ASP A 1 115 ? -1.759 -0.416 -9.510 1.00 90.75 115 ASP A CA 1
ATOM 913 C C . ASP A 1 115 ? -2.641 0.489 -8.649 1.00 90.75 115 ASP A C 1
ATOM 915 O O . ASP A 1 115 ? -3.870 0.440 -8.719 1.00 90.75 115 ASP A O 1
ATOM 919 N N . ARG A 1 116 ? -2.019 1.349 -7.833 1.00 89.50 116 ARG A N 1
ATOM 920 C CA . ARG A 1 116 ? -2.742 2.240 -6.919 1.00 89.50 116 ARG A CA 1
ATOM 921 C C . ARG A 1 116 ? -3.625 3.237 -7.658 1.00 89.50 116 ARG A C 1
ATOM 923 O O . ARG A 1 116 ? -4.696 3.575 -7.157 1.00 89.50 116 ARG A O 1
ATOM 930 N N . HIS A 1 117 ? -3.166 3.724 -8.806 1.00 91.44 117 HIS A N 1
ATOM 931 C CA . HIS A 1 117 ? -3.920 4.673 -9.618 1.00 91.44 117 HIS A CA 1
ATOM 932 C C . HIS A 1 117 ? -4.893 3.982 -10.583 1.00 91.44 117 HIS A C 1
ATOM 934 O O . HIS A 1 117 ? -5.720 4.665 -11.182 1.00 91.44 117 HIS A O 1
ATOM 940 N N . GLY A 1 118 ? -4.832 2.650 -10.715 1.00 88.94 118 GLY A N 1
ATOM 941 C CA . GLY A 1 118 ? -5.715 1.880 -11.592 1.00 88.94 118 GLY A CA 1
ATOM 942 C C . GLY A 1 118 ? -5.581 2.269 -13.065 1.00 88.94 118 GLY A C 1
ATOM 943 O O . GLY A 1 118 ? -6.566 2.233 -13.801 1.00 88.94 118 GLY A O 1
ATOM 944 N N . VAL A 1 119 ? -4.389 2.707 -13.478 1.00 89.50 119 VAL A N 1
ATOM 945 C CA . VAL A 1 119 ? -4.128 3.141 -14.856 1.00 89.50 119 VAL A CA 1
ATOM 946 C C . VAL A 1 119 ? -3.973 1.933 -15.780 1.00 89.50 119 VAL A C 1
ATOM 948 O O . VAL A 1 119 ? -3.549 0.860 -15.354 1.00 89.50 119 VAL A O 1
ATOM 951 N N . ASP A 1 120 ? -4.279 2.105 -17.068 1.00 90.19 120 ASP A N 1
ATOM 952 C CA . ASP A 1 120 ? -3.957 1.093 -18.076 1.00 90.19 120 ASP A CA 1
ATOM 953 C C . ASP A 1 120 ? -2.431 1.031 -18.253 1.00 90.19 120 ASP A C 1
ATOM 955 O O . ASP A 1 120 ? -1.832 1.857 -18.945 1.00 90.19 120 ASP A O 1
ATOM 959 N N . ALA A 1 121 ? -1.803 0.038 -17.619 1.00 89.75 121 ALA A N 1
ATOM 960 C CA . ALA A 1 121 ? -0.361 -0.173 -17.675 1.00 89.75 121 ALA A CA 1
ATOM 961 C C . ALA A 1 121 ? 0.154 -0.338 -19.116 1.00 89.75 121 ALA A C 1
ATOM 963 O O . ALA A 1 121 ? 1.235 0.141 -19.450 1.00 89.75 121 ALA A O 1
ATOM 964 N N . GLN A 1 122 ? -0.623 -0.970 -20.003 1.00 88.31 122 GLN A N 1
ATOM 965 C CA . GLN A 1 122 ? -0.226 -1.150 -21.400 1.00 88.31 122 GLN A CA 1
ATOM 966 C C . GLN A 1 122 ? -0.253 0.172 -22.163 1.00 88.31 122 GLN A C 1
ATOM 968 O O . GLN A 1 122 ? 0.644 0.428 -22.966 1.00 88.31 122 GLN A O 1
ATOM 973 N N . ALA A 1 123 ? -1.259 1.016 -21.922 1.00 90.44 123 ALA A N 1
ATOM 974 C CA . ALA A 1 123 ? -1.284 2.369 -22.471 1.00 90.44 123 ALA A CA 1
ATOM 975 C C . ALA A 1 123 ? -0.112 3.204 -21.946 1.00 90.44 123 ALA A C 1
ATOM 977 O O . ALA A 1 123 ? 0.622 3.772 -22.751 1.00 90.44 123 ALA A O 1
ATOM 978 N N . LEU A 1 124 ? 0.134 3.173 -20.634 1.00 90.56 124 LEU A N 1
ATOM 979 C CA . LEU A 1 124 ? 1.240 3.891 -20.005 1.00 90.56 124 LEU A CA 1
ATOM 980 C C . LEU A 1 124 ? 2.598 3.502 -20.608 1.00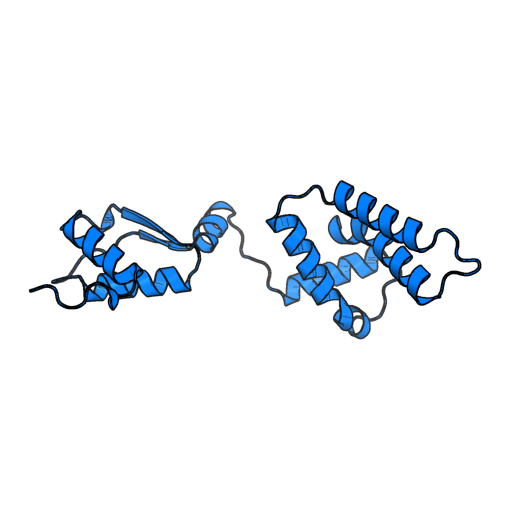 90.56 124 LEU A C 1
ATOM 982 O O . LEU A 1 124 ? 3.383 4.372 -20.978 1.00 90.56 124 LEU A O 1
ATOM 986 N N . TYR A 1 125 ? 2.885 2.204 -20.751 1.00 87.94 125 TYR A N 1
ATOM 987 C CA . TYR A 1 125 ? 4.158 1.767 -21.328 1.00 87.94 125 TYR A CA 1
ATOM 988 C C . TYR A 1 125 ? 4.288 2.101 -22.817 1.00 87.94 125 TYR A C 1
ATOM 990 O O . TYR A 1 125 ? 5.400 2.368 -23.275 1.00 87.94 125 TYR A O 1
ATOM 998 N N . ARG A 1 126 ? 3.185 2.119 -23.581 1.00 87.44 126 ARG A N 1
ATOM 999 C CA . ARG A 1 126 ? 3.206 2.600 -24.973 1.00 87.44 126 ARG A CA 1
ATOM 1000 C C . ARG A 1 126 ? 3.561 4.082 -25.039 1.00 87.44 126 ARG A C 1
ATOM 1002 O O . ARG A 1 126 ? 4.470 4.432 -25.783 1.00 87.44 126 ARG A O 1
ATOM 1009 N N . GLU A 1 127 ? 2.911 4.915 -24.231 1.00 89.38 127 GLU A N 1
ATOM 1010 C CA . GLU A 1 127 ? 3.190 6.355 -24.180 1.00 89.38 127 GLU A CA 1
ATOM 1011 C C . GLU A 1 127 ? 4.639 6.633 -23.765 1.00 89.38 127 GLU A C 1
ATOM 1013 O O . GLU A 1 127 ? 5.340 7.396 -24.424 1.00 89.38 127 GLU A O 1
ATOM 1018 N N . LEU A 1 128 ? 5.137 5.955 -22.726 1.00 87.56 128 LEU A N 1
ATOM 1019 C CA . LEU A 1 128 ? 6.528 6.097 -22.286 1.00 87.56 128 LEU A CA 1
ATOM 1020 C C . LEU A 1 128 ? 7.520 5.680 -23.376 1.00 87.56 128 LEU A C 1
ATOM 1022 O O . LEU A 1 128 ? 8.506 6.377 -23.611 1.00 87.56 128 LEU A O 1
ATOM 1026 N N . LYS A 1 129 ? 7.244 4.586 -24.093 1.00 85.38 129 LYS A N 1
ATOM 1027 C CA . LYS A 1 129 ? 8.056 4.171 -25.241 1.00 85.38 129 LYS A CA 1
ATOM 1028 C C . LYS A 1 129 ? 8.062 5.235 -26.341 1.00 85.38 129 LYS A C 1
ATOM 1030 O O . LYS A 1 129 ? 9.117 5.492 -26.918 1.00 85.38 129 LYS A O 1
ATOM 1035 N N . GLU A 1 130 ? 6.915 5.830 -26.657 1.00 86.69 130 GLU A N 1
ATOM 1036 C CA . GLU A 1 130 ? 6.815 6.889 -27.667 1.00 86.69 130 GLU A CA 1
ATOM 1037 C C . GLU A 1 130 ? 7.617 8.128 -27.258 1.00 86.69 130 GLU A C 1
ATOM 1039 O O . GLU A 1 130 ? 8.400 8.631 -28.062 1.00 86.69 130 GLU A O 1
ATOM 1044 N N . VAL A 1 131 ? 7.509 8.559 -25.998 1.00 87.19 131 VAL A N 1
ATOM 1045 C CA . VAL A 1 131 ? 8.300 9.672 -25.443 1.00 87.19 131 VAL A CA 1
ATOM 1046 C C . VAL A 1 131 ? 9.800 9.401 -25.563 1.00 87.19 131 VAL A C 1
ATOM 1048 O O . VAL A 1 131 ? 10.554 10.268 -26.002 1.00 87.19 131 VAL A O 1
ATOM 1051 N N . GLU A 1 132 ? 10.243 8.195 -25.215 1.00 82.69 132 GLU A N 1
ATOM 1052 C CA . GLU A 1 132 ? 11.654 7.808 -25.301 1.00 82.69 132 GLU A CA 1
ATOM 1053 C C . GLU A 1 132 ? 12.145 7.727 -26.751 1.00 82.69 132 GLU A C 1
ATOM 1055 O O . GLU A 1 132 ? 13.234 8.200 -27.064 1.00 82.69 132 GLU A O 1
ATOM 1060 N N . THR A 1 133 ? 11.313 7.211 -27.659 1.00 81.75 133 THR A N 1
ATOM 1061 C CA . THR A 1 133 ? 11.625 7.156 -29.097 1.00 81.75 133 THR A CA 1
ATOM 1062 C C . THR A 1 133 ? 11.749 8.564 -29.687 1.00 81.75 133 THR A C 1
ATOM 1064 O O . THR A 1 133 ? 12.645 8.828 -30.486 1.00 81.75 133 THR A O 1
ATOM 1067 N N . LEU A 1 134 ? 10.884 9.497 -29.273 1.00 85.25 134 LEU A N 1
ATOM 1068 C CA . LEU A 1 134 ? 10.966 10.903 -29.676 1.00 85.25 134 LEU A CA 1
ATOM 1069 C C . LEU A 1 134 ? 12.230 11.585 -29.143 1.00 85.25 134 LEU A C 1
ATOM 1071 O O . LEU A 1 134 ? 12.795 12.422 -29.839 1.00 85.25 134 LEU A O 1
ATOM 1075 N N . ALA A 1 135 ? 12.698 11.223 -27.947 1.00 80.62 135 ALA A N 1
ATOM 1076 C CA . ALA A 1 135 ? 13.943 11.756 -27.393 1.00 80.62 135 ALA A CA 1
ATOM 1077 C C . ALA A 1 135 ? 15.190 11.306 -28.181 1.00 80.62 135 ALA A C 1
ATOM 1079 O O . ALA A 1 135 ? 16.210 11.994 -28.159 1.00 80.62 135 ALA A O 1
ATOM 1080 N N . GLU A 1 136 ? 15.116 10.170 -28.877 1.00 78.44 136 GLU A N 1
ATOM 1081 C CA . GLU A 1 136 ? 16.162 9.701 -29.795 1.00 78.44 136 GLU A CA 1
ATOM 1082 C C . GLU A 1 136 ? 16.044 10.313 -31.199 1.00 78.44 136 GLU A C 1
ATOM 1084 O O . GLU A 1 136 ? 17.004 10.298 -31.975 1.00 78.44 136 GLU A O 1
ATOM 1089 N N . TRP A 1 137 ? 14.878 10.865 -31.545 1.00 78.44 137 TRP A N 1
ATOM 1090 C CA . TRP A 1 137 ? 14.604 11.341 -32.892 1.00 78.44 137 TRP A CA 1
ATOM 1091 C C . TRP A 1 137 ? 15.440 12.580 -33.235 1.00 78.44 137 TRP A C 1
ATOM 1093 O O . TRP A 1 137 ? 15.342 13.625 -32.597 1.00 78.44 137 TRP A O 1
ATOM 1103 N N . GLY A 1 138 ? 16.255 12.463 -34.286 1.00 76.25 138 GLY A N 1
ATOM 1104 C CA . GLY A 1 138 ? 17.121 13.544 -34.763 1.00 76.25 138 GLY A CA 1
ATOM 1105 C C . GLY A 1 138 ? 18.540 13.520 -34.191 1.00 76.25 138 GLY A C 1
ATOM 1106 O O . GLY A 1 138 ? 19.303 14.445 -34.456 1.00 76.25 138 GLY A O 1
ATOM 1107 N N . LEU A 1 139 ? 18.911 12.478 -33.440 1.00 78.81 139 LEU A N 1
ATOM 1108 C CA . LEU A 1 139 ? 20.299 12.223 -33.059 1.00 78.81 139 LEU A CA 1
ATOM 1109 C C . LEU A 1 139 ? 20.985 11.336 -34.103 1.00 78.81 139 LEU A C 1
ATOM 1111 O O . LEU A 1 139 ? 20.482 10.264 -34.433 1.00 78.81 139 LEU A O 1
ATOM 1115 N N . ASP A 1 140 ? 22.162 11.754 -34.574 1.00 77.25 140 ASP A N 1
ATOM 1116 C CA . ASP A 1 140 ? 22.963 10.970 -35.526 1.00 77.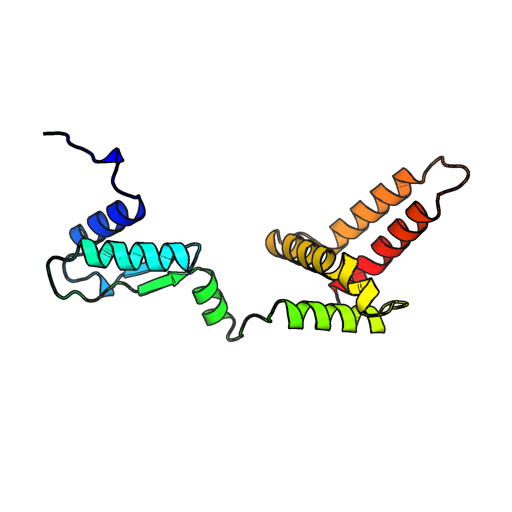25 140 ASP A CA 1
ATOM 1117 C C . ASP A 1 140 ? 23.468 9.653 -34.913 1.00 77.25 140 ASP A C 1
ATOM 1119 O O . ASP A 1 140 ? 23.576 8.643 -35.606 1.00 77.25 140 ASP A O 1
ATOM 1123 N N . LEU A 1 141 ? 23.750 9.653 -33.602 1.00 79.12 141 LEU A N 1
ATOM 1124 C CA . LEU A 1 141 ? 24.095 8.470 -32.813 1.00 79.12 141 LEU A CA 1
ATOM 1125 C C . LEU A 1 141 ? 23.487 8.568 -31.401 1.00 79.12 141 LEU A C 1
ATOM 1127 O O . LEU A 1 141 ? 23.898 9.430 -30.617 1.00 79.12 141 LEU A O 1
ATOM 1131 N N . PRO A 1 142 ? 22.547 7.678 -31.039 1.00 77.69 142 PRO A N 1
ATOM 1132 C CA . PRO A 1 142 ? 22.099 7.515 -29.661 1.00 77.69 142 PRO A CA 1
ATOM 1133 C C . PRO A 1 142 ? 23.253 7.069 -28.758 1.00 77.69 142 PRO A C 1
ATOM 1135 O O . PRO A 1 142 ? 24.106 6.279 -29.163 1.00 77.69 142 PRO A O 1
ATOM 1138 N N . THR A 1 143 ? 23.270 7.538 -27.510 1.00 84.44 143 THR A N 1
ATOM 1139 C CA . THR A 1 143 ? 24.261 7.068 -26.528 1.00 84.44 143 THR A CA 1
ATOM 1140 C C . THR A 1 143 ? 23.924 5.662 -26.028 1.00 84.44 143 THR A C 1
ATOM 1142 O O . THR A 1 143 ? 22.755 5.274 -25.976 1.00 84.44 143 THR A O 1
ATOM 1145 N N . ASP A 1 144 ? 24.930 4.923 -25.552 1.00 79.06 144 ASP A N 1
ATOM 1146 C CA . ASP A 1 144 ? 24.731 3.607 -24.926 1.00 79.06 144 ASP A CA 1
ATOM 1147 C C . ASP A 1 144 ? 23.723 3.652 -23.768 1.00 79.06 144 ASP A C 1
ATOM 1149 O O . ASP A 1 144 ? 22.952 2.716 -23.561 1.00 79.06 144 ASP A O 1
ATOM 1153 N N . LEU A 1 145 ? 23.699 4.753 -23.009 1.00 73.75 145 LEU A N 1
ATOM 1154 C CA . LEU A 1 145 ? 22.744 4.949 -21.921 1.00 73.75 145 LEU A CA 1
ATOM 1155 C C . LEU A 1 145 ? 21.306 5.073 -22.443 1.00 73.75 145 LEU A C 1
ATOM 1157 O O . LEU A 1 145 ? 20.396 4.497 -21.849 1.00 73.75 145 LEU A O 1
ATOM 1161 N N . MET A 1 146 ? 21.103 5.793 -23.549 1.00 74.19 146 MET A N 1
ATOM 1162 C CA . MET A 1 146 ? 19.787 5.951 -24.176 1.00 74.19 146 MET A CA 1
ATOM 1163 C C . MET A 1 146 ? 19.273 4.611 -24.696 1.00 74.19 146 MET A C 1
ATOM 1165 O O . MET A 1 146 ? 18.172 4.202 -24.331 1.00 74.19 146 MET A O 1
ATOM 1169 N N . GLN A 1 147 ? 20.121 3.852 -25.395 1.00 76.19 147 GLN A N 1
ATOM 1170 C CA . GLN A 1 147 ? 19.747 2.521 -25.873 1.00 76.19 147 GLN A CA 1
ATOM 1171 C C . GLN A 1 147 ? 19.457 1.540 -24.734 1.00 76.19 147 GLN A C 1
ATOM 1173 O O . GLN A 1 147 ? 18.531 0.732 -24.827 1.00 76.19 147 GLN A O 1
ATOM 1178 N N . ARG A 1 148 ? 20.222 1.594 -23.636 1.00 73.62 148 ARG A N 1
ATOM 1179 C CA . ARG A 1 148 ? 19.951 0.779 -22.441 1.00 73.62 148 ARG A CA 1
ATOM 1180 C C . ARG A 1 148 ? 18.616 1.148 -21.801 1.00 73.62 148 ARG A C 1
ATOM 1182 O O . ARG A 1 148 ? 17.859 0.251 -21.439 1.00 73.62 148 ARG A O 1
ATOM 1189 N N . ARG A 1 149 ? 18.307 2.444 -21.702 1.00 73.81 149 ARG A N 1
ATOM 1190 C CA . ARG A 1 149 ? 17.031 2.936 -21.168 1.00 73.81 149 ARG A CA 1
ATOM 1191 C C . ARG A 1 149 ? 15.854 2.502 -22.042 1.00 73.81 149 ARG A C 1
ATOM 1193 O O . ARG A 1 149 ? 14.890 1.958 -21.514 1.00 73.81 149 ARG A O 1
ATOM 1200 N N . LEU A 1 150 ? 15.949 2.652 -23.363 1.00 76.88 150 LEU A N 1
ATOM 1201 C CA . LEU A 1 150 ? 14.914 2.191 -24.291 1.00 76.88 150 LEU A CA 1
ATOM 1202 C C . LEU A 1 150 ? 14.702 0.671 -24.192 1.00 76.88 150 LEU A C 1
ATOM 1204 O O . LEU A 1 150 ? 13.567 0.207 -24.101 1.00 76.88 150 LEU A O 1
ATOM 1208 N N . ASN A 1 151 ? 15.787 -0.109 -24.144 1.00 78.38 151 ASN A N 1
ATOM 1209 C CA . ASN A 1 151 ? 15.706 -1.562 -23.974 1.00 78.38 151 ASN A CA 1
ATOM 1210 C C . ASN A 1 151 ? 15.054 -1.972 -22.652 1.00 78.38 151 ASN A C 1
ATOM 1212 O O . ASN A 1 151 ? 14.314 -2.955 -22.621 1.00 78.38 151 ASN A O 1
ATOM 1216 N N . LEU A 1 152 ? 15.299 -1.230 -21.571 1.00 76.12 152 LEU A N 1
ATOM 1217 C CA . LEU A 1 152 ? 14.609 -1.446 -20.306 1.00 76.12 152 LEU A CA 1
ATOM 1218 C C . LEU A 1 152 ? 13.101 -1.215 -20.474 1.00 76.12 152 LEU A C 1
ATOM 1220 O O . LEU A 1 152 ? 12.324 -2.114 -20.164 1.00 76.12 152 LEU A O 1
ATOM 1224 N N . TRP A 1 153 ? 12.685 -0.080 -21.049 1.00 77.44 153 TRP A N 1
ATOM 1225 C CA . TRP A 1 153 ? 11.269 0.238 -21.282 1.00 77.44 153 TRP A CA 1
ATOM 1226 C C . TRP A 1 153 ? 10.545 -0.794 -22.152 1.00 77.44 153 TRP A C 1
ATOM 1228 O O . TRP A 1 153 ? 9.388 -1.113 -21.889 1.00 77.44 153 TRP A O 1
ATOM 1238 N N . LEU A 1 154 ? 11.226 -1.380 -23.140 1.00 77.88 154 LEU A N 1
ATOM 1239 C CA . LEU A 1 154 ? 10.675 -2.466 -23.958 1.00 77.88 154 LEU A CA 1
ATOM 1240 C C . LEU A 1 154 ? 10.402 -3.749 -23.157 1.00 77.88 154 LEU A C 1
ATOM 1242 O O . LEU A 1 154 ? 9.502 -4.510 -23.512 1.00 77.88 154 LEU A O 1
ATOM 1246 N N . LYS A 1 155 ? 11.163 -3.992 -22.085 1.00 82.44 155 LYS A N 1
ATOM 1247 C CA . LYS A 1 155 ? 11.023 -5.166 -21.210 1.00 82.44 155 LYS A CA 1
ATOM 1248 C C . LYS A 1 155 ? 9.970 -4.959 -20.109 1.00 82.44 155 LYS A C 1
ATOM 1250 O O . LYS A 1 155 ? 9.405 -5.941 -19.632 1.00 82.44 155 LYS A O 1
ATOM 1255 N N . MET A 1 156 ? 9.653 -3.710 -19.750 1.00 83.69 156 MET A N 1
ATOM 1256 C CA . MET A 1 156 ? 8.726 -3.356 -18.657 1.00 83.69 156 MET A CA 1
ATOM 1257 C C . MET A 1 156 ? 7.348 -4.032 -18.732 1.00 83.69 156 MET A C 1
ATOM 1259 O O . MET A 1 156 ? 6.917 -4.565 -17.710 1.00 83.69 156 MET A O 1
ATOM 1263 N N . PRO A 1 157 ? 6.666 -4.104 -19.896 1.00 85.88 157 PRO A N 1
ATOM 1264 C CA . PRO A 1 157 ? 5.367 -4.768 -19.975 1.00 85.88 157 PRO A CA 1
ATOM 1265 C C . PRO A 1 157 ? 5.422 -6.248 -19.585 1.00 85.88 157 PRO A C 1
ATOM 1267 O O . PRO A 1 157 ? 4.482 -6.739 -18.969 1.00 85.88 157 PRO A O 1
ATOM 1270 N N . ARG A 1 158 ? 6.518 -6.949 -19.914 1.00 86.00 158 ARG A N 1
ATOM 1271 C CA . ARG A 1 158 ? 6.699 -8.367 -19.565 1.00 86.00 158 ARG A CA 1
ATOM 1272 C C . ARG A 1 158 ? 6.989 -8.539 -18.081 1.00 86.00 158 ARG A C 1
ATOM 1274 O O . ARG A 1 158 ? 6.384 -9.386 -17.445 1.00 86.00 158 ARG A O 1
ATOM 1281 N N . LEU A 1 159 ? 7.845 -7.680 -17.524 1.00 87.31 159 LEU A N 1
ATOM 1282 C CA . LEU A 1 159 ? 8.152 -7.684 -16.090 1.00 87.31 159 LEU A CA 1
ATOM 1283 C C . LEU A 1 159 ? 6.924 -7.382 -15.219 1.00 87.31 159 LEU A C 1
ATOM 1285 O O . LEU A 1 159 ? 6.848 -7.873 -14.101 1.00 87.31 159 LEU A O 1
ATOM 1289 N N . TYR A 1 160 ? 5.986 -6.572 -15.716 1.00 88.56 160 TYR A N 1
ATOM 1290 C CA . TYR A 1 160 ? 4.751 -6.232 -15.006 1.00 88.56 160 TYR A CA 1
ATOM 1291 C C . TYR A 1 160 ? 3.668 -7.322 -15.113 1.00 88.56 160 TYR A C 1
ATOM 1293 O O . TYR A 1 160 ? 2.833 -7.445 -14.223 1.00 88.56 160 TYR A O 1
ATOM 1301 N N . GLN A 1 161 ? 3.650 -8.092 -16.207 1.00 84.88 161 GLN A N 1
ATOM 1302 C CA . GLN A 1 161 ? 2.641 -9.132 -16.457 1.00 84.88 161 GLN A CA 1
ATOM 1303 C C . GLN A 1 161 ? 3.030 -10.532 -15.961 1.00 84.88 161 GLN A C 1
ATOM 1305 O O . GLN A 1 161 ? 2.137 -11.373 -15.835 1.00 84.88 161 GLN A O 1
ATOM 1310 N N . GLY A 1 162 ? 4.329 -10.788 -15.780 1.00 70.88 162 GLY A N 1
ATOM 1311 C CA . GLY A 1 162 ? 4.888 -12.091 -15.402 1.00 70.88 162 GLY A CA 1
ATOM 1312 C C . GLY A 1 162 ? 4.721 -12.473 -13.938 1.00 70.88 162 GLY A C 1
ATOM 1313 O O . GLY A 1 162 ? 4.437 -11.590 -13.098 1.00 70.88 162 GLY A O 1
#

Radius of gyration: 25.05 Å; chains: 1; bounding box: 49×46×68 Å

Secondary structure (DSSP, 8-state):
----STTS-HHHHHHHHHHHHTTTTGGG-EEEESSHHHHHHHHHHHHHH-SS---PPEEEEHHHHHHHHHTSPPPPHHHHHHHHHHHHHHHS----HHHHTTTHHHHHHHHHHHHHHT--HHHHHHHHHHHHHHHHTT-SS--HHHHHHHHHHHHHHHHHH-